Protein AF-A0A7S2TQK6-F1 (afdb_monomer)

pLDDT: mean 71.42, std 17.76, range [37.09, 93.0]

Nearest PDB structures (foldseek):
  3hfk-assembly1_D  TM=3.610E-01  e=1.469E-01  Pseudomonas reinekei
  6ywy-assembly1_FF  TM=4.714E-01  e=5.417E-01  Neurospora crassa
  3hf5-assembly2_C  TM=3.632E-01  e=2.319E-01  Pseudomonas reinekei
  3hfk-assembly1_A  TM=3.165E-01  e=1.060E-01  Pseudomonas reinekei
  4v7e-assembly1_BU  TM=3.272E-01  e=1.907E-01  Triticum aestivum

Sequence (134 aa):
SFLLLSLSRAPPIRASLGLRKTLVMKNLPWTMEIPKLQQVLVEDMKNRGLAPLKPGDVRVVAHRGGPRNLPEGRGVQWHWGDAEMKFASERELERAFESYSSIPLRIEGYENDGREPAVHIVDSTAAPQDPNDN

Secondary structure (DSSP, 8-state):
--------------------EEEEEEEE-TTS-HHHHHHHHHHHHHHTTPPPPPGGGEEEEEES---TTS---TT----EEEEEE--SSHHHHHHHHHHHHHS----TT---SSSPPEEEEEETTSPPPPTT--

Structure (mmCIF, N/CA/C/O backbone):
data_AF-A0A7S2TQK6-F1
#
_entry.id   AF-A0A7S2TQK6-F1
#
loop_
_atom_site.group_PDB
_atom_site.id
_atom_site.type_symbol
_atom_site.label_atom_id
_atom_site.label_alt_id
_atom_site.label_comp_id
_atom_site.label_asym_id
_atom_site.label_entity_id
_atom_site.label_seq_id
_atom_site.pdbx_PDB_ins_code
_atom_site.Cartn_x
_atom_site.Cartn_y
_atom_site.Cartn_z
_atom_site.occupancy
_atom_site.B_iso_or_equiv
_atom_site.auth_seq_id
_atom_site.auth_comp_id
_atom_site.auth_asym_id
_atom_site.auth_atom_id
_atom_site.pdbx_PDB_model_num
ATOM 1 N N . SER A 1 1 ? 4.592 24.126 62.162 1.00 38.22 1 SER A N 1
ATOM 2 C CA . SER A 1 1 ? 3.817 24.427 60.945 1.00 38.22 1 SER A CA 1
ATOM 3 C C . SER A 1 1 ? 4.148 23.404 59.873 1.00 38.22 1 SER A C 1
ATOM 5 O O . SER A 1 1 ? 5.318 23.281 59.543 1.00 38.22 1 SER A O 1
ATOM 7 N N . PHE A 1 2 ? 3.165 22.638 59.390 1.00 47.16 2 PHE A N 1
ATOM 8 C CA . PHE A 1 2 ? 3.325 21.635 58.326 1.00 47.16 2 PHE A CA 1
ATOM 9 C C . PHE A 1 2 ? 2.632 22.143 57.052 1.00 47.16 2 PHE A C 1
ATOM 11 O O . PHE A 1 2 ? 1.462 22.515 57.105 1.00 47.16 2 PHE A O 1
ATOM 18 N N . LEU A 1 3 ? 3.351 22.189 55.927 1.00 58.34 3 LEU A N 1
ATOM 19 C CA . LEU A 1 3 ? 2.818 22.587 54.620 1.00 58.34 3 LEU A CA 1
ATOM 20 C C . LEU A 1 3 ? 2.257 21.338 53.915 1.00 58.34 3 LEU A C 1
ATOM 22 O O . LEU A 1 3 ? 3.018 20.496 53.445 1.00 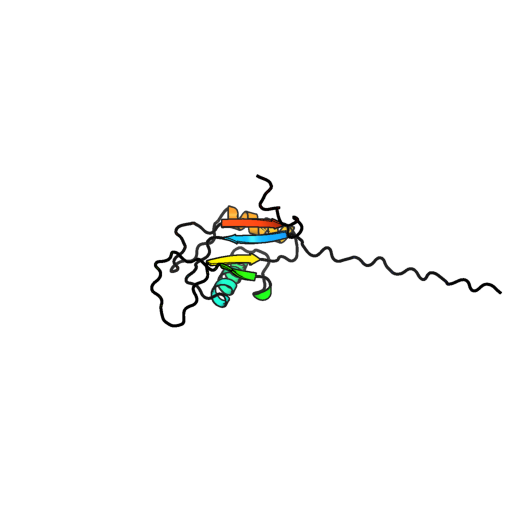58.34 3 LEU A O 1
ATOM 26 N N . LEU A 1 4 ? 0.930 21.193 53.872 1.00 62.16 4 LEU A N 1
ATOM 27 C CA . LEU A 1 4 ? 0.246 20.123 53.137 1.00 62.16 4 LEU A CA 1
ATOM 28 C C . LEU A 1 4 ? 0.100 20.529 51.665 1.00 62.16 4 LEU A C 1
ATOM 30 O O . LEU A 1 4 ? -0.747 21.350 51.311 1.00 62.16 4 LEU A O 1
ATOM 34 N N . LEU A 1 5 ? 0.943 19.958 50.804 1.00 53.94 5 LEU A N 1
ATOM 35 C CA . LEU A 1 5 ? 0.826 20.086 49.353 1.00 53.94 5 LEU A CA 1
ATOM 36 C C . LEU A 1 5 ? -0.461 19.401 48.883 1.00 53.94 5 LEU A C 1
ATOM 38 O O . LEU A 1 5 ? -0.609 18.181 48.940 1.00 53.94 5 LEU A O 1
ATOM 42 N N . SER A 1 6 ? -1.405 20.225 48.437 1.00 38.25 6 SER A N 1
ATOM 43 C CA . SER A 1 6 ? -2.669 19.795 47.852 1.00 38.25 6 SER A CA 1
ATOM 44 C C . SER A 1 6 ? -2.401 19.124 46.504 1.00 38.25 6 SER A C 1
ATOM 46 O O . SER A 1 6 ? -1.988 19.779 45.551 1.00 38.25 6 SER A O 1
ATOM 48 N N . LEU A 1 7 ? -2.636 17.812 46.428 1.00 51.78 7 LEU A N 1
ATOM 49 C CA . LEU A 1 7 ? -2.654 17.040 45.186 1.00 51.78 7 LEU A CA 1
ATOM 50 C C . LEU A 1 7 ? -3.876 17.455 44.355 1.00 51.78 7 LEU A C 1
ATOM 52 O O . LEU A 1 7 ? -4.953 16.864 44.451 1.00 51.78 7 LEU A O 1
ATOM 56 N N . SER A 1 8 ? -3.719 18.491 43.536 1.00 40.19 8 SER A N 1
ATOM 57 C CA . SER A 1 8 ? -4.615 18.734 42.412 1.00 40.19 8 SER A CA 1
ATOM 58 C C . SER A 1 8 ? -4.544 17.519 41.482 1.00 40.19 8 SER A C 1
ATOM 60 O O . SER A 1 8 ? -3.484 17.138 40.988 1.00 40.19 8 SER A O 1
ATOM 62 N N . ARG A 1 9 ? -5.689 16.858 41.290 1.00 46.66 9 ARG A N 1
ATOM 63 C CA . ARG A 1 9 ? -5.861 15.742 40.355 1.00 46.66 9 ARG A CA 1
ATOM 64 C C . ARG A 1 9 ? -5.415 16.191 38.960 1.00 46.66 9 ARG A C 1
ATOM 66 O O . ARG A 1 9 ? -6.142 16.930 38.301 1.00 46.66 9 ARG A O 1
ATOM 73 N N . ALA A 1 10 ? -4.250 15.739 38.503 1.00 56.31 10 ALA A N 1
ATOM 74 C CA . ALA A 1 10 ? -3.931 15.778 37.085 1.00 56.31 10 ALA A CA 1
ATOM 75 C C . ALA A 1 10 ? -4.938 14.858 36.366 1.00 56.31 10 ALA A C 1
ATOM 77 O O . ALA A 1 10 ? -5.121 13.715 36.800 1.00 56.31 10 ALA A O 1
ATOM 78 N N . PRO A 1 11 ? -5.643 15.330 35.323 1.00 55.12 11 PRO A N 1
ATOM 79 C CA . PRO A 1 11 ? -6.496 14.461 34.524 1.00 55.12 11 PRO A CA 1
ATOM 80 C C . PRO A 1 11 ? -5.638 13.311 33.976 1.00 55.12 11 PRO A C 1
ATOM 82 O O . PRO A 1 11 ? -4.494 13.559 33.583 1.00 55.12 11 PRO A O 1
ATOM 85 N N . PRO A 1 12 ? -6.140 12.062 33.959 1.00 55.38 12 PRO A N 1
ATOM 86 C CA . PRO A 1 12 ? -5.399 10.952 33.384 1.00 55.38 12 PRO A CA 1
ATOM 87 C C . PRO A 1 12 ? -5.071 11.321 31.941 1.00 55.38 12 PRO A C 1
ATOM 89 O O . PRO A 1 12 ? -5.972 11.502 31.118 1.00 55.38 12 PRO A O 1
ATOM 92 N N . ILE A 1 13 ? -3.779 11.488 31.658 1.00 54.12 13 ILE A N 1
ATOM 93 C CA . ILE A 1 13 ? -3.265 11.670 30.309 1.00 54.12 13 ILE A CA 1
ATOM 94 C C . ILE A 1 13 ? -3.695 10.409 29.565 1.00 54.12 13 ILE A C 1
ATOM 96 O O . ILE A 1 13 ? -3.112 9.340 29.746 1.00 54.12 13 ILE A O 1
ATOM 100 N N . ARG A 1 14 ? -4.772 10.508 28.779 1.00 41.66 14 ARG A N 1
ATOM 101 C CA . ARG A 1 14 ? -5.100 9.512 27.764 1.00 41.66 14 ARG A CA 1
ATOM 102 C C . ARG A 1 14 ? -3.960 9.598 26.766 1.00 41.66 14 ARG A C 1
ATOM 104 O O . ARG A 1 14 ? -4.017 10.399 25.840 1.00 41.66 14 ARG A O 1
ATOM 111 N N . ALA A 1 15 ? -2.896 8.837 27.011 1.00 42.66 15 ALA A N 1
ATOM 112 C CA . ALA A 1 15 ? -1.927 8.524 25.986 1.00 42.66 15 ALA A CA 1
ATOM 113 C C . ALA A 1 15 ? -2.758 8.044 24.800 1.00 42.66 15 ALA A C 1
ATOM 115 O O . ALA A 1 15 ? -3.470 7.042 24.904 1.00 42.66 15 ALA A O 1
ATOM 116 N N . SER A 1 16 ? -2.773 8.823 23.722 1.00 43.06 16 SER A N 1
ATOM 117 C CA . SER A 1 16 ? -3.286 8.347 22.456 1.00 43.06 16 SER A CA 1
ATOM 118 C C . SER A 1 16 ? -2.467 7.102 22.152 1.00 43.06 16 SER A C 1
ATOM 120 O O . SER A 1 16 ? -1.281 7.187 21.834 1.00 43.06 16 SER A O 1
ATOM 122 N N . LEU A 1 17 ? -3.078 5.928 22.338 1.00 49.56 17 LEU A N 1
ATOM 123 C CA . LEU A 1 17 ? -2.614 4.686 21.743 1.00 49.56 17 LEU A CA 1
ATOM 124 C C . LEU A 1 17 ? -2.703 4.918 20.232 1.00 49.56 17 LEU A C 1
ATOM 126 O O . LEU A 1 17 ? -3.697 4.585 19.594 1.00 49.56 17 LEU A O 1
ATOM 130 N N . GLY A 1 18 ? -1.705 5.609 19.683 1.00 54.38 18 GLY A N 1
ATOM 131 C CA . GLY A 1 18 ? -1.523 5.731 18.252 1.00 54.38 18 GLY A CA 1
ATOM 132 C C . GLY A 1 18 ? -1.496 4.322 17.686 1.00 54.38 18 GLY A C 1
ATOM 133 O O . GLY A 1 18 ? -0.914 3.419 18.297 1.00 54.38 18 GLY A O 1
ATOM 134 N N . LEU A 1 19 ? -2.191 4.130 16.571 1.00 62.69 19 LEU A N 1
ATOM 135 C CA . LEU A 1 19 ? -2.296 2.839 15.917 1.00 62.69 19 LEU A CA 1
ATOM 136 C C . LEU A 1 19 ? -0.899 2.233 15.742 1.00 62.69 19 LEU A C 1
ATOM 138 O O . LEU A 1 19 ? -0.024 2.843 15.133 1.00 62.69 19 LEU A O 1
ATOM 142 N N . ARG A 1 20 ? -0.679 1.052 16.322 1.00 70.62 20 ARG A N 1
ATOM 143 C CA . ARG A 1 20 ? 0.619 0.358 16.271 1.00 70.62 20 ARG A CA 1
ATOM 144 C C . ARG A 1 20 ? 0.790 -0.448 14.985 1.00 70.62 20 ARG A C 1
ATOM 146 O O . ARG A 1 20 ? 1.908 -0.792 14.613 1.00 70.62 20 ARG A O 1
ATOM 153 N N . LYS A 1 21 ? -0.316 -0.733 14.303 1.00 79.00 21 LYS A N 1
ATOM 154 C CA . LYS A 1 21 ? -0.374 -1.557 13.099 1.00 79.00 21 LYS A CA 1
ATOM 155 C C . LYS A 1 21 ? -0.301 -0.686 11.848 1.00 79.00 21 LYS A C 1
ATOM 157 O O . LYS A 1 21 ? -0.932 0.367 11.785 1.00 79.00 21 LYS A O 1
ATOM 162 N N . THR A 1 22 ? 0.443 -1.159 10.858 1.00 85.38 22 THR A N 1
ATOM 163 C CA . THR A 1 22 ? 0.620 -0.509 9.555 1.00 85.38 22 THR A CA 1
ATOM 164 C C . THR A 1 22 ? 0.320 -1.528 8.466 1.00 85.38 22 THR A C 1
ATOM 166 O O . THR A 1 22 ? 0.706 -2.693 8.588 1.00 85.38 22 THR A O 1
ATOM 169 N N . LEU A 1 23 ? -0.371 -1.115 7.405 1.00 89.00 23 LEU A N 1
ATOM 170 C CA . LEU A 1 23 ? -0.563 -1.967 6.235 1.00 89.00 23 LEU A CA 1
ATOM 171 C C . LEU A 1 23 ? 0.657 -1.811 5.332 1.00 89.00 23 LEU A C 1
ATOM 173 O O . LEU A 1 23 ? 0.979 -0.700 4.923 1.00 89.00 23 LEU A O 1
ATOM 177 N N . VAL A 1 24 ? 1.327 -2.908 5.020 1.00 88.69 24 VAL A N 1
ATOM 178 C CA . VAL A 1 24 ? 2.454 -2.935 4.092 1.00 88.69 24 VAL A CA 1
ATOM 179 C C . VAL A 1 24 ? 1.997 -3.600 2.808 1.00 88.69 24 VAL A C 1
ATOM 181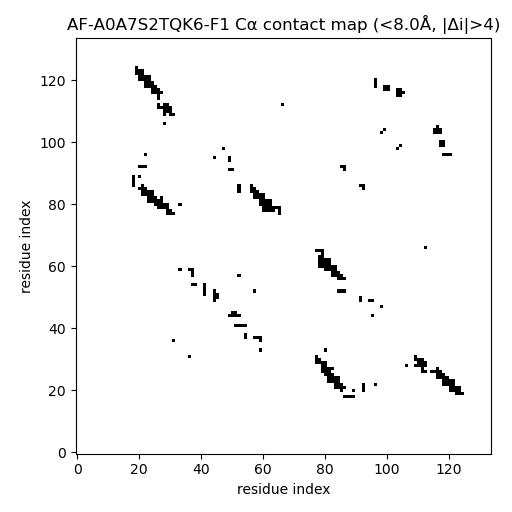 O O . VAL A 1 24 ? 1.570 -4.754 2.819 1.00 88.69 24 VAL A O 1
ATOM 184 N N . MET A 1 25 ? 2.096 -2.872 1.705 1.00 89.44 25 MET A N 1
ATOM 185 C CA . MET A 1 25 ? 1.872 -3.389 0.365 1.00 89.44 25 MET A CA 1
ATOM 186 C C . MET A 1 25 ? 3.214 -3.660 -0.301 1.00 89.44 25 MET A C 1
ATOM 188 O O . MET A 1 25 ? 4.064 -2.778 -0.343 1.00 89.44 25 MET A O 1
ATOM 192 N N . LYS A 1 26 ? 3.396 -4.879 -0.795 1.00 85.44 26 LYS A N 1
ATOM 193 C CA . LYS A 1 26 ? 4.612 -5.367 -1.442 1.00 85.44 26 LYS A CA 1
ATOM 194 C C . LYS A 1 26 ? 4.409 -5.547 -2.937 1.00 85.44 26 LYS A C 1
ATOM 196 O O . LYS A 1 26 ? 3.275 -5.617 -3.410 1.00 85.44 26 LYS A O 1
ATOM 201 N N . ASN A 1 27 ? 5.525 -5.702 -3.647 1.00 81.50 27 ASN A N 1
ATOM 202 C CA . ASN A 1 27 ? 5.585 -5.949 -5.091 1.00 81.50 27 ASN A CA 1
ATOM 203 C C . ASN A 1 27 ? 4.932 -4.819 -5.913 1.00 81.50 27 ASN A C 1
ATOM 205 O O . ASN A 1 27 ? 4.296 -5.071 -6.939 1.00 81.50 27 ASN A O 1
ATOM 209 N N . LEU A 1 28 ? 5.051 -3.565 -5.458 1.00 84.44 28 LEU A N 1
ATOM 210 C CA . LEU A 1 28 ? 4.589 -2.427 -6.251 1.00 84.44 28 LEU A CA 1
ATOM 211 C C . LEU A 1 28 ? 5.532 -2.162 -7.428 1.00 84.44 28 LEU A C 1
ATOM 213 O O . LEU A 1 28 ? 6.699 -2.571 -7.403 1.00 84.44 28 LEU A O 1
ATOM 217 N N . PRO A 1 29 ? 5.055 -1.441 -8.457 1.00 78.56 29 PRO A N 1
ATOM 218 C CA . PRO A 1 29 ? 5.863 -1.147 -9.620 1.00 78.56 29 PRO A CA 1
ATOM 219 C C . PRO A 1 29 ? 7.099 -0.325 -9.259 1.00 78.56 29 PRO A C 1
ATOM 221 O O . PRO A 1 29 ? 7.022 0.821 -8.822 1.00 78.56 29 PRO A O 1
ATOM 224 N N . TRP A 1 30 ? 8.252 -0.925 -9.505 1.00 73.94 30 TRP A N 1
ATOM 225 C CA . TRP A 1 30 ? 9.580 -0.345 -9.349 1.00 73.94 30 TRP A CA 1
ATOM 226 C C . TRP A 1 30 ? 9.952 0.708 -10.396 1.00 73.94 30 TRP A C 1
ATOM 228 O O . TRP A 1 30 ? 10.927 1.442 -10.225 1.00 73.94 30 TRP A O 1
ATOM 238 N N . THR A 1 31 ? 9.161 0.791 -11.468 1.00 73.12 31 THR A N 1
ATOM 239 C CA . THR A 1 31 ? 9.326 1.754 -12.561 1.00 73.12 31 THR A CA 1
ATOM 240 C C . THR A 1 31 ? 8.581 3.075 -12.345 1.00 73.12 31 THR A C 1
ATOM 242 O O . THR A 1 31 ? 8.698 3.989 -13.159 1.00 73.12 31 THR A O 1
ATOM 245 N N . MET A 1 32 ? 7.819 3.197 -11.253 1.00 78.00 32 MET A N 1
ATOM 246 C CA . MET A 1 32 ? 6.994 4.366 -10.954 1.00 78.00 32 MET A CA 1
ATOM 247 C C . MET A 1 32 ? 7.674 5.307 -9.951 1.00 78.00 32 MET A C 1
ATOM 249 O O . MET A 1 32 ? 8.221 4.874 -8.938 1.00 78.00 32 MET A O 1
ATOM 253 N N . GLU A 1 33 ? 7.589 6.617 -10.195 1.00 78.12 33 GLU A N 1
ATOM 254 C CA . GLU A 1 33 ? 8.063 7.624 -9.242 1.00 78.12 33 GLU A CA 1
ATOM 255 C C . GLU A 1 33 ? 7.270 7.578 -7.927 1.00 78.12 33 GLU A C 1
ATOM 257 O O . GLU A 1 33 ? 6.044 7.449 -7.932 1.00 78.12 33 GLU A O 1
ATOM 262 N N . ILE A 1 34 ? 7.952 7.775 -6.794 1.00 82.00 34 ILE A N 1
ATOM 263 C CA . ILE A 1 34 ? 7.341 7.723 -5.454 1.00 82.00 34 ILE A CA 1
ATOM 264 C C . ILE A 1 34 ? 6.093 8.619 -5.328 1.00 82.00 34 ILE A C 1
ATOM 266 O O . ILE A 1 34 ? 5.057 8.105 -4.900 1.00 82.00 34 ILE A O 1
ATOM 270 N N . PRO A 1 35 ? 6.117 9.913 -5.719 1.00 84.06 35 PRO A N 1
ATOM 271 C CA . PRO A 1 35 ? 4.934 10.766 -5.600 1.00 84.06 35 PRO A CA 1
ATOM 272 C C . PRO A 1 35 ? 3.765 10.264 -6.447 1.00 84.06 35 PRO A C 1
ATOM 274 O O . PRO A 1 35 ? 2.608 10.365 -6.038 1.00 84.06 35 PRO A O 1
ATOM 277 N N . LYS A 1 36 ? 4.058 9.692 -7.622 1.00 84.88 36 LYS A N 1
ATOM 278 C CA . LYS A 1 36 ? 3.034 9.137 -8.503 1.00 84.88 36 LYS A CA 1
ATOM 279 C C . LYS A 1 36 ? 2.429 7.866 -7.911 1.00 84.88 36 LYS A C 1
ATOM 281 O O . LYS A 1 36 ? 1.211 7.722 -7.929 1.00 84.88 36 LYS A O 1
ATOM 286 N N . LEU A 1 37 ? 3.251 7.000 -7.321 1.00 85.00 37 LEU A N 1
ATOM 287 C CA . LEU A 1 37 ? 2.795 5.787 -6.643 1.00 85.00 37 LEU A CA 1
ATOM 288 C C . LEU A 1 37 ? 1.914 6.108 -5.433 1.00 85.00 37 LEU A C 1
ATOM 290 O O . LEU A 1 37 ? 0.855 5.510 -5.270 1.00 85.00 37 LEU A O 1
ATOM 294 N N . GLN A 1 38 ? 2.293 7.106 -4.630 1.00 87.88 38 GLN A N 1
ATOM 295 C CA . GLN A 1 38 ? 1.459 7.594 -3.528 1.00 87.88 38 GLN A CA 1
ATOM 296 C C . GLN A 1 38 ? 0.090 8.079 -4.020 1.00 87.88 38 GLN A C 1
ATOM 298 O O . GLN A 1 38 ? -0.926 7.741 -3.418 1.00 87.88 38 GLN A O 1
ATOM 303 N N . GLN A 1 39 ? 0.047 8.842 -5.118 1.00 88.81 39 GLN A N 1
ATOM 304 C CA . GLN A 1 39 ? -1.215 9.298 -5.710 1.00 88.81 39 GLN A CA 1
ATOM 305 C C . GLN A 1 39 ? -2.085 8.129 -6.174 1.00 88.81 39 GLN A C 1
ATOM 307 O O . GLN A 1 39 ? -3.263 8.096 -5.833 1.00 88.81 39 GLN A O 1
ATOM 312 N N . VAL A 1 40 ? -1.506 7.157 -6.888 1.00 89.31 40 VAL A N 1
ATOM 313 C CA . VAL A 1 40 ? -2.233 5.970 -7.369 1.00 89.31 40 VAL A CA 1
ATOM 314 C C . VAL A 1 40 ? -2.842 5.189 -6.204 1.00 89.31 40 VAL A C 1
ATOM 316 O O . VAL A 1 40 ? -4.011 4.824 -6.269 1.00 89.31 40 VAL A O 1
ATOM 319 N N . LEU A 1 41 ? -2.092 4.982 -5.117 1.00 89.44 41 LEU A N 1
ATOM 320 C CA . LEU A 1 41 ? -2.594 4.283 -3.929 1.00 89.44 41 LEU A CA 1
ATOM 321 C C . LEU A 1 41 ? -3.736 5.052 -3.248 1.00 89.44 41 LEU A C 1
ATOM 323 O O . LEU A 1 41 ? -4.758 4.464 -2.899 1.00 89.44 41 LEU A O 1
ATOM 327 N N . VAL A 1 42 ? -3.599 6.372 -3.100 1.00 91.56 42 VAL A N 1
ATOM 328 C CA . VAL A 1 42 ? -4.647 7.227 -2.516 1.00 91.56 42 VAL A CA 1
ATOM 329 C C . VAL A 1 42 ? -5.919 7.222 -3.375 1.00 91.56 42 VAL A C 1
ATOM 331 O O . VAL A 1 42 ? -7.028 7.129 -2.841 1.00 91.56 42 VAL A O 1
ATOM 334 N N . GLU A 1 43 ? -5.779 7.307 -4.698 1.00 91.44 43 GLU A N 1
ATOM 335 C CA . GLU A 1 43 ? -6.902 7.263 -5.639 1.00 91.44 43 GLU A CA 1
ATOM 336 C C . GLU A 1 43 ? -7.586 5.893 -5.650 1.00 91.44 43 GLU A C 1
ATOM 338 O O . GLU A 1 43 ? -8.813 5.826 -5.573 1.00 91.44 43 GLU A O 1
ATOM 343 N N . ASP A 1 44 ? -6.818 4.802 -5.678 1.00 91.31 44 ASP A N 1
ATOM 344 C CA . ASP A 1 44 ? -7.356 3.441 -5.661 1.00 91.31 44 ASP A CA 1
ATOM 345 C C . ASP A 1 44 ? -8.140 3.156 -4.370 1.00 91.31 44 ASP A C 1
ATOM 347 O O . ASP A 1 44 ? -9.263 2.650 -4.421 1.00 91.31 44 ASP A O 1
ATOM 351 N N . MET A 1 45 ? -7.634 3.584 -3.211 1.00 90.62 45 MET A N 1
ATOM 352 C CA . MET A 1 45 ? -8.366 3.463 -1.948 1.00 90.62 45 MET A CA 1
ATOM 353 C C . MET A 1 45 ? -9.686 4.230 -1.953 1.00 90.62 45 MET A C 1
ATOM 355 O O . MET A 1 45 ? -10.713 3.711 -1.504 1.00 90.62 45 MET A O 1
ATOM 359 N N . LYS A 1 46 ? -9.681 5.450 -2.498 1.00 90.44 46 LYS A N 1
ATOM 360 C CA . LYS A 1 46 ? -10.899 6.245 -2.659 1.00 90.44 46 LYS A CA 1
ATOM 361 C C . LYS A 1 46 ? -11.897 5.546 -3.587 1.00 90.44 46 LYS A C 1
ATOM 363 O O . LYS A 1 46 ? -13.080 5.487 -3.259 1.00 90.44 46 LYS A O 1
ATOM 368 N N . ASN A 1 47 ? -11.430 4.984 -4.702 1.00 91.44 47 ASN A N 1
ATOM 369 C CA . ASN A 1 47 ? -12.266 4.258 -5.664 1.00 91.44 47 ASN A CA 1
ATOM 370 C C . ASN A 1 47 ? -12.888 2.990 -5.059 1.00 91.44 47 ASN A C 1
ATOM 372 O O . ASN A 1 47 ? -14.016 2.637 -5.391 1.00 91.44 47 ASN A O 1
ATOM 376 N N . ARG A 1 48 ? -12.191 2.345 -4.118 1.00 89.31 48 ARG A N 1
ATOM 377 C CA . ARG A 1 48 ? -12.687 1.190 -3.350 1.00 89.31 48 ARG A CA 1
ATOM 378 C C . ARG A 1 48 ? -13.652 1.562 -2.219 1.00 89.31 48 ARG A C 1
ATOM 380 O O . ARG A 1 48 ? -14.164 0.673 -1.543 1.00 89.31 48 ARG A O 1
ATOM 387 N N . GLY A 1 49 ? -13.896 2.853 -1.980 1.00 90.25 49 GLY A N 1
ATOM 388 C CA . GLY A 1 49 ? -14.704 3.323 -0.852 1.00 90.25 49 GLY A CA 1
ATOM 389 C C . GLY A 1 49 ? -14.052 3.064 0.511 1.00 90.25 49 GLY A C 1
ATOM 390 O O . GLY A 1 49 ? -14.750 2.978 1.525 1.00 90.25 49 GLY A O 1
ATOM 391 N N . LEU A 1 50 ? -12.725 2.905 0.540 1.00 89.44 50 LEU A N 1
ATOM 392 C CA . LEU A 1 50 ? -11.947 2.803 1.771 1.00 89.44 50 LEU A CA 1
ATOM 393 C C . LEU A 1 50 ? -11.721 4.196 2.369 1.00 89.44 50 LEU A C 1
ATOM 395 O O . LEU A 1 50 ? -11.944 5.222 1.720 1.0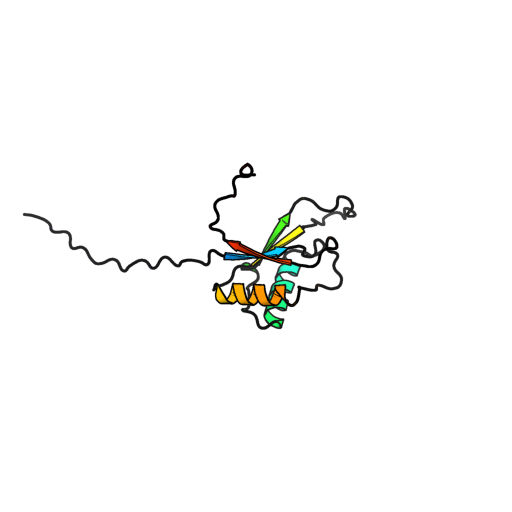0 89.44 50 LEU A O 1
ATOM 399 N N . ALA A 1 51 ? -11.285 4.233 3.629 1.00 81.69 51 ALA A N 1
ATOM 400 C CA . ALA A 1 51 ? -10.952 5.490 4.285 1.00 81.69 51 ALA A CA 1
ATOM 401 C C . ALA A 1 51 ? -9.875 6.234 3.473 1.00 81.69 51 ALA A C 1
ATOM 403 O O . ALA A 1 51 ? -8.853 5.633 3.132 1.00 81.69 51 ALA A O 1
ATOM 404 N N . PRO A 1 52 ? -10.093 7.516 3.134 1.00 79.62 52 PRO A N 1
ATOM 405 C CA . PRO A 1 52 ? -9.159 8.256 2.303 1.00 79.62 52 PRO A CA 1
ATOM 406 C C . PRO A 1 52 ? -7.849 8.472 3.063 1.00 79.62 52 PRO A C 1
ATOM 408 O O . PRO A 1 52 ? -7.828 9.151 4.091 1.00 79.62 52 PRO A O 1
ATOM 411 N N . LEU A 1 53 ? -6.755 7.923 2.537 1.00 84.12 53 LEU A N 1
ATOM 412 C CA . LEU A 1 53 ? -5.411 8.243 3.010 1.00 84.12 53 LEU A CA 1
ATOM 413 C C . LEU A 1 53 ? -4.953 9.578 2.434 1.00 84.12 53 LEU A C 1
ATOM 415 O O . LEU A 1 53 ? -5.290 9.938 1.304 1.00 84.12 53 LEU A O 1
ATOM 419 N N . LYS A 1 54 ? -4.144 10.316 3.192 1.00 83.62 54 LYS A N 1
ATOM 420 C CA . LYS A 1 54 ? -3.394 11.446 2.640 1.00 83.62 54 LYS A CA 1
ATOM 421 C C . LYS A 1 54 ? -2.076 10.925 2.064 1.00 83.62 54 LYS A C 1
ATOM 423 O O . LYS A 1 54 ? -1.539 9.948 2.580 1.00 83.62 54 LYS A O 1
ATOM 428 N N . PRO A 1 55 ? -1.468 11.607 1.077 1.00 79.25 55 PRO A N 1
ATOM 429 C CA . PRO A 1 55 ? -0.146 11.222 0.575 1.00 79.25 55 PRO A CA 1
ATOM 430 C C . PRO A 1 55 ? 0.923 11.094 1.675 1.00 79.25 55 PRO A C 1
ATOM 432 O O . PRO A 1 55 ? 1.801 10.248 1.577 1.00 79.25 55 PRO A O 1
ATOM 435 N N . GLY A 1 56 ? 0.827 11.887 2.752 1.00 81.94 56 GLY A N 1
ATOM 436 C CA . GLY A 1 56 ? 1.727 11.797 3.910 1.00 81.94 56 GLY A CA 1
ATOM 437 C C . GLY A 1 56 ? 1.519 10.569 4.808 1.00 81.94 56 GLY A C 1
ATOM 438 O O . GLY A 1 56 ? 2.408 10.242 5.591 1.00 81.94 56 GLY A O 1
ATOM 439 N N . ASP A 1 57 ? 0.382 9.880 4.682 1.00 85.38 57 ASP A N 1
ATOM 440 C CA . ASP A 1 57 ? 0.088 8.630 5.394 1.00 85.38 57 ASP A CA 1
ATOM 441 C C . ASP A 1 57 ? 0.644 7.403 4.650 1.00 85.38 57 ASP A C 1
ATOM 443 O O . ASP A 1 57 ? 0.688 6.307 5.210 1.00 85.38 57 ASP A O 1
ATOM 447 N N . VAL A 1 58 ? 1.094 7.594 3.402 1.00 87.56 58 VAL A N 1
ATOM 448 C CA . VAL A 1 58 ? 1.684 6.567 2.541 1.00 87.56 58 VAL A CA 1
ATOM 449 C C . VAL A 1 58 ? 3.187 6.795 2.454 1.00 87.56 58 VAL A C 1
ATOM 451 O O . VAL A 1 58 ? 3.662 7.724 1.802 1.00 87.56 58 VAL A O 1
ATOM 454 N N . ARG A 1 59 ? 3.973 5.929 3.081 1.00 85.25 59 ARG A N 1
ATOM 455 C CA . ARG A 1 59 ? 5.428 5.943 2.978 1.00 85.25 59 ARG A CA 1
ATOM 456 C C . ARG A 1 59 ? 5.870 4.853 2.015 1.00 85.25 59 ARG A C 1
ATOM 458 O O . ARG A 1 59 ? 5.792 3.673 2.331 1.00 85.25 59 ARG A O 1
ATOM 465 N N . VAL A 1 60 ? 6.379 5.258 0.858 1.00 82.31 60 VAL A N 1
ATOM 466 C CA . VAL A 1 60 ? 7.012 4.325 -0.077 1.00 82.31 60 VAL A CA 1
ATOM 467 C C . VAL A 1 60 ? 8.443 4.085 0.387 1.00 82.31 60 VAL A C 1
ATOM 469 O O . VAL A 1 60 ? 9.244 5.017 0.488 1.00 82.31 60 VAL A O 1
ATOM 472 N N . VAL A 1 61 ? 8.747 2.838 0.714 1.00 72.88 61 VAL A N 1
ATOM 473 C CA . VAL A 1 61 ? 10.088 2.379 1.050 1.00 72.88 61 VAL A CA 1
ATOM 474 C C . VAL A 1 61 ? 10.718 1.863 -0.226 1.00 72.88 61 VAL A C 1
ATOM 476 O O . VAL A 1 61 ? 10.185 0.962 -0.857 1.00 72.88 61 VAL A O 1
ATOM 479 N N . ALA A 1 62 ? 11.852 2.451 -0.589 1.00 66.81 62 ALA A N 1
ATOM 480 C CA . ALA A 1 62 ? 12.659 2.023 -1.712 1.00 66.81 62 ALA A CA 1
ATOM 481 C C . ALA A 1 62 ? 13.761 1.072 -1.237 1.00 66.81 62 ALA A C 1
ATOM 483 O O . ALA A 1 62 ? 14.710 1.513 -0.582 1.00 66.81 62 ALA A O 1
ATOM 484 N N . HIS A 1 63 ? 13.696 -0.209 -1.598 1.00 60.66 63 HIS A N 1
ATOM 485 C CA . HIS A 1 63 ? 14.830 -1.102 -1.339 1.00 60.66 63 HIS A CA 1
ATOM 486 C C . HIS A 1 63 ? 15.926 -0.910 -2.394 1.00 60.66 63 HIS A C 1
ATOM 48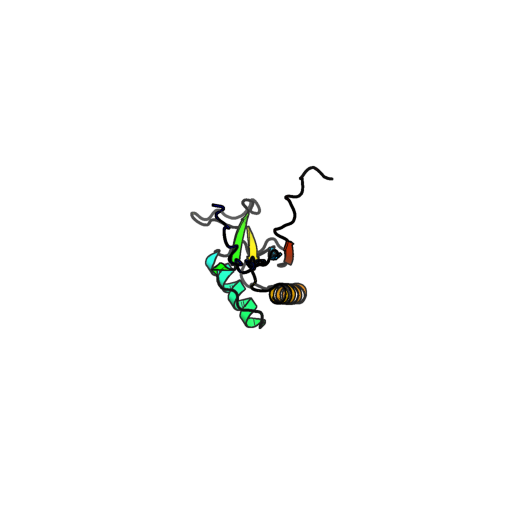8 O O . HIS A 1 63 ? 15.657 -0.851 -3.597 1.00 60.66 63 HIS A O 1
ATOM 494 N N . ARG A 1 64 ? 17.188 -0.827 -1.950 1.00 47.41 64 ARG A N 1
ATOM 495 C CA . ARG A 1 64 ? 18.352 -0.938 -2.843 1.00 47.41 64 ARG A CA 1
ATOM 496 C C . ARG A 1 64 ? 18.499 -2.403 -3.244 1.00 47.41 64 ARG A C 1
ATOM 498 O O . ARG A 1 64 ? 18.943 -3.199 -2.423 1.00 47.41 64 ARG A O 1
ATOM 505 N N . GLY A 1 65 ? 18.172 -2.758 -4.488 1.00 48.09 65 GLY A N 1
ATOM 506 C CA . GLY A 1 65 ? 18.433 -4.131 -4.930 1.00 48.09 65 GLY A CA 1
ATOM 507 C C . GLY A 1 65 ? 17.816 -4.636 -6.227 1.00 48.09 65 GLY A C 1
ATOM 508 O O . GLY A 1 65 ? 17.674 -5.846 -6.295 1.00 48.09 65 GLY A O 1
ATOM 509 N N . GLY A 1 66 ? 17.484 -3.773 -7.213 1.00 47.66 66 GLY A N 1
ATOM 510 C CA . GLY A 1 66 ? 16.869 -4.102 -8.538 1.00 47.66 66 GLY A CA 1
ATOM 511 C C . GLY A 1 66 ? 17.290 -5.440 -9.113 1.00 47.66 66 GLY A C 1
ATOM 512 O O . GLY A 1 66 ? 18.477 -5.737 -8.963 1.00 47.66 66 GLY A O 1
ATOM 513 N N . PRO A 1 67 ? 16.429 -6.215 -9.827 1.00 47.28 67 PRO A N 1
ATOM 514 C CA . PRO A 1 67 ? 16.941 -7.100 -10.863 1.00 47.28 67 PRO A CA 1
ATOM 515 C C . PRO A 1 67 ? 18.121 -6.401 -11.529 1.00 47.28 67 PRO A C 1
ATOM 517 O O . PRO A 1 67 ? 17.979 -5.278 -12.016 1.00 47.28 67 PRO A O 1
ATOM 520 N N . ARG A 1 68 ? 19.306 -7.015 -11.454 1.00 50.81 68 ARG A N 1
ATOM 521 C CA . ARG A 1 68 ? 20.598 -6.391 -11.798 1.00 50.81 68 ARG A CA 1
ATOM 522 C C . ARG A 1 68 ? 20.702 -5.944 -13.271 1.00 50.81 68 ARG A C 1
ATOM 524 O O . ARG A 1 68 ? 21.754 -5.476 -13.682 1.00 50.81 68 ARG A O 1
ATOM 531 N N . ASN A 1 69 ? 19.622 -6.084 -14.042 1.00 49.81 69 ASN A N 1
ATOM 532 C CA . ASN A 1 69 ? 19.542 -5.956 -15.490 1.00 49.81 69 ASN A CA 1
ATOM 533 C C . ASN A 1 69 ? 18.536 -4.883 -15.947 1.00 49.81 69 ASN A C 1
ATOM 535 O O . ASN A 1 69 ? 17.955 -5.026 -17.021 1.00 49.81 69 ASN A O 1
ATOM 539 N N . LEU A 1 70 ? 18.294 -3.823 -15.168 1.00 53.00 70 LEU A N 1
ATOM 540 C CA . LEU A 1 70 ? 17.620 -2.656 -15.742 1.00 53.00 70 LEU A CA 1
ATOM 541 C C . LEU A 1 70 ? 18.598 -1.828 -16.574 1.00 53.00 70 LEU A C 1
ATOM 543 O O . LEU A 1 70 ? 19.725 -1.607 -16.127 1.00 53.00 70 LEU A O 1
ATOM 547 N N . PRO A 1 71 ? 18.182 -1.316 -17.745 1.00 50.62 71 PRO A N 1
ATOM 548 C CA . PRO A 1 71 ? 18.964 -0.322 -18.456 1.00 50.62 71 PRO A CA 1
ATOM 549 C C . PRO A 1 71 ? 19.112 0.918 -17.565 1.00 50.62 71 PRO A C 1
ATOM 551 O O . PRO A 1 71 ? 18.137 1.600 -17.240 1.00 50.62 71 PRO A O 1
ATOM 554 N N . GLU A 1 72 ? 20.342 1.201 -17.141 1.00 47.44 72 GLU A N 1
ATOM 555 C CA . GLU A 1 72 ? 20.690 2.412 -16.401 1.00 47.44 72 GLU A CA 1
ATOM 556 C C . GLU A 1 72 ? 20.489 3.640 -17.306 1.00 47.44 72 GLU A C 1
ATOM 558 O O . GLU A 1 72 ? 21.382 4.085 -18.027 1.00 47.44 72 GLU A O 1
ATOM 563 N N . GLY A 1 73 ? 19.279 4.198 -17.294 1.00 49.47 73 GLY A N 1
ATOM 564 C CA . GLY A 1 73 ? 19.013 5.531 -17.819 1.00 49.47 73 GLY A CA 1
ATOM 565 C C . GLY A 1 73 ? 19.623 6.577 -16.886 1.00 49.47 73 GLY A C 1
ATOM 566 O O . GLY A 1 73 ? 19.386 6.551 -15.677 1.00 49.47 73 GLY A O 1
ATOM 567 N N . ARG A 1 74 ? 20.416 7.511 -17.429 1.00 40.38 74 ARG A N 1
ATOM 568 C CA . ARG A 1 74 ? 21.013 8.609 -16.648 1.00 40.38 74 ARG A CA 1
ATOM 569 C C . ARG A 1 74 ? 19.925 9.347 -15.858 1.00 40.38 74 ARG A C 1
ATOM 571 O O . ARG A 1 74 ? 19.074 9.998 -16.454 1.00 40.38 74 ARG A O 1
ATOM 578 N N . GLY A 1 75 ? 20.001 9.287 -14.529 1.00 49.81 75 GLY A N 1
ATOM 579 C CA . GLY A 1 75 ? 19.163 10.082 -13.626 1.00 49.81 75 GLY A CA 1
ATOM 580 C C . GLY A 1 75 ? 17.909 9.394 -13.082 1.00 49.81 75 GLY A C 1
ATOM 581 O O . GLY A 1 75 ? 17.194 10.029 -12.313 1.00 49.81 75 GLY A O 1
ATOM 582 N N . VAL A 1 76 ? 17.650 8.123 -13.408 1.00 47.97 76 VAL A N 1
ATOM 583 C CA . VAL A 1 76 ? 16.485 7.397 -12.871 1.00 47.97 76 VAL A CA 1
ATOM 584 C C . VAL A 1 76 ? 16.911 6.523 -11.689 1.00 47.97 76 VAL A C 1
ATOM 586 O O . VAL A 1 76 ? 17.631 5.540 -11.857 1.00 47.97 76 VAL A O 1
ATOM 589 N N . GLN A 1 77 ? 16.494 6.891 -10.473 1.00 49.66 77 GLN A N 1
ATOM 590 C CA . GLN A 1 77 ? 16.629 6.024 -9.299 1.00 49.66 77 GLN A CA 1
ATOM 591 C C . GLN A 1 77 ? 15.436 5.065 -9.260 1.00 49.66 77 GLN A C 1
ATOM 593 O O . GLN A 1 77 ? 14.330 5.452 -8.895 1.00 49.66 77 GLN A O 1
ATOM 598 N N . TRP A 1 78 ? 15.658 3.817 -9.664 1.00 50.50 78 TRP A N 1
ATOM 599 C CA . TRP A 1 78 ? 14.650 2.763 -9.581 1.00 50.50 78 TRP A CA 1
ATOM 600 C C . TRP A 1 78 ? 14.515 2.279 -8.132 1.00 50.50 78 TRP A C 1
ATOM 602 O O . TRP A 1 78 ? 15.513 2.029 -7.447 1.00 50.50 78 TRP A O 1
ATOM 612 N N . HIS A 1 79 ? 13.283 2.147 -7.651 1.00 52.06 79 HIS A N 1
ATOM 613 C CA . HIS A 1 79 ? 12.980 1.875 -6.248 1.00 52.06 79 HIS A CA 1
ATOM 614 C C . HIS A 1 79 ? 12.035 0.683 -6.148 1.00 52.06 79 HIS A C 1
ATOM 616 O O . HIS A 1 79 ? 10.982 0.695 -6.762 1.00 52.06 79 HIS A O 1
ATOM 622 N N . TRP A 1 80 ? 12.368 -0.338 -5.361 1.00 58.12 80 TRP A N 1
ATOM 623 C CA . TRP A 1 80 ? 11.433 -1.435 -5.081 1.00 58.12 80 TRP A CA 1
ATOM 624 C C . TRP A 1 80 ? 10.406 -0.883 -4.124 1.00 58.12 80 TRP A C 1
ATOM 626 O O . TRP A 1 80 ? 10.769 -0.630 -2.980 1.00 58.12 80 TRP A O 1
ATOM 636 N N . GLY A 1 81 ? 9.194 -0.615 -4.591 1.00 64.88 81 GLY A N 1
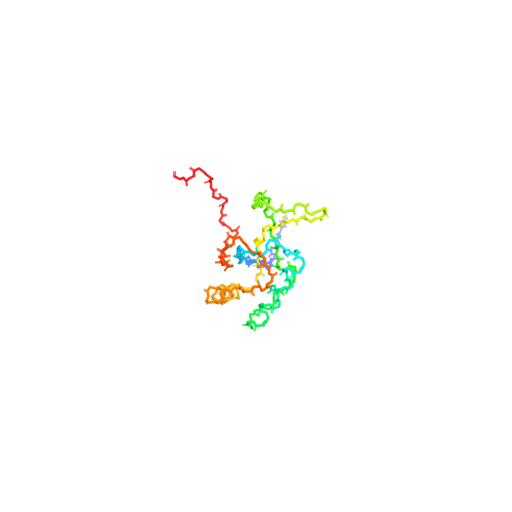ATOM 637 C CA . GLY A 1 81 ? 8.192 0.019 -3.753 1.00 64.88 81 GLY A CA 1
ATOM 638 C C . GLY A 1 81 ? 7.528 -1.012 -2.857 1.00 64.88 81 GLY A C 1
ATOM 639 O O . GLY A 1 81 ? 6.581 -1.665 -3.276 1.00 64.88 81 GLY A O 1
ATOM 640 N N . ASP A 1 82 ? 7.971 -1.138 -1.614 1.00 81.44 82 ASP A N 1
ATOM 641 C CA . ASP A 1 82 ? 6.996 -1.468 -0.579 1.00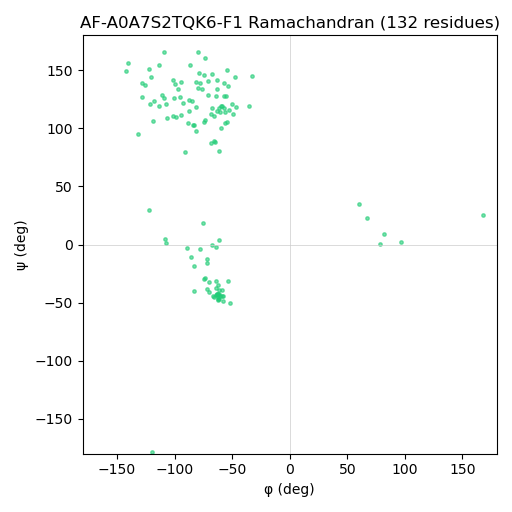 81.44 82 ASP A CA 1
ATOM 642 C C . ASP A 1 82 ? 6.303 -0.151 -0.199 1.00 81.44 82 ASP A C 1
ATOM 644 O O . ASP A 1 82 ? 6.949 0.895 -0.126 1.00 81.44 82 ASP A O 1
ATOM 648 N N . ALA A 1 83 ? 4.994 -0.157 0.030 1.00 86.94 83 ALA A N 1
ATOM 649 C CA . ALA A 1 83 ? 4.288 0.996 0.577 1.00 86.94 83 ALA A CA 1
ATOM 650 C C . ALA A 1 83 ? 3.753 0.670 1.963 1.00 86.94 83 ALA A C 1
ATOM 652 O O . ALA A 1 83 ? 2.924 -0.219 2.138 1.00 86.94 83 ALA A O 1
ATOM 653 N N . GLU A 1 84 ? 4.211 1.428 2.948 1.00 88.38 84 GLU A N 1
ATOM 654 C CA . GLU A 1 84 ? 3.660 1.447 4.292 1.00 88.38 84 GLU A CA 1
ATOM 655 C C . GLU A 1 84 ? 2.525 2.473 4.339 1.00 88.38 84 GLU A C 1
ATOM 657 O O . GLU A 1 84 ? 2.722 3.648 4.032 1.00 88.38 84 GLU A O 1
ATOM 662 N N . MET A 1 85 ? 1.336 2.048 4.745 1.00 89.19 85 MET A N 1
ATOM 663 C CA . MET A 1 85 ? 0.148 2.887 4.846 1.00 89.19 85 MET A CA 1
ATOM 664 C C . MET A 1 85 ? -0.336 2.943 6.290 1.00 89.19 85 MET A C 1
ATOM 666 O O . MET A 1 85 ? -0.625 1.914 6.913 1.00 89.19 85 MET A O 1
ATOM 670 N N . LYS A 1 86 ? -0.429 4.163 6.819 1.00 88.38 86 LYS A N 1
ATOM 671 C CA . LYS A 1 86 ? -0.906 4.439 8.175 1.00 88.38 86 LYS A CA 1
ATOM 672 C C . LYS A 1 86 ? -2.378 4.814 8.151 1.00 88.38 86 LYS A C 1
ATOM 674 O O . LYS A 1 86 ? -2.800 5.651 7.366 1.00 88.38 86 LYS A O 1
ATOM 679 N N . PHE A 1 87 ? -3.142 4.219 9.056 1.00 86.25 87 PHE A N 1
ATOM 680 C CA . PHE A 1 87 ? -4.582 4.429 9.162 1.00 86.25 87 PHE A CA 1
ATOM 681 C C . PHE A 1 87 ? -4.929 5.133 10.470 1.00 86.25 87 PHE A C 1
ATOM 683 O O . PHE A 1 87 ? -4.197 5.026 11.457 1.00 86.25 87 PHE A O 1
ATOM 690 N N . ALA A 1 88 ? -6.060 5.839 10.488 1.00 84.56 88 ALA A N 1
ATOM 691 C CA . ALA A 1 88 ? -6.540 6.502 11.696 1.00 84.56 88 ALA A CA 1
ATOM 692 C C . ALA A 1 88 ? -7.102 5.494 12.715 1.00 84.56 88 ALA A C 1
ATOM 694 O O . ALA A 1 88 ? -7.029 5.733 13.922 1.00 84.56 88 ALA A O 1
ATOM 695 N N . SER A 1 89 ? -7.629 4.360 12.245 1.00 85.62 89 SER A N 1
ATOM 696 C CA . SER A 1 89 ? -8.176 3.295 13.086 1.00 85.62 89 SER A CA 1
ATOM 697 C C . SER A 1 89 ? -7.835 1.888 12.581 1.00 85.62 89 SER A C 1
ATOM 699 O O . SER A 1 89 ? -7.609 1.661 11.393 1.00 85.62 89 SER A O 1
ATOM 701 N N . GLU A 1 90 ? -7.849 0.918 13.497 1.00 86.19 90 GLU A N 1
ATOM 702 C CA . GLU A 1 90 ? -7.579 -0.496 13.200 1.00 86.19 90 GLU A CA 1
ATOM 703 C C . GLU A 1 90 ? -8.644 -1.074 12.272 1.00 86.19 90 GLU A C 1
ATOM 705 O O . GLU A 1 90 ? -8.328 -1.771 11.317 1.00 86.19 90 GLU A O 1
ATOM 710 N N . ARG A 1 91 ? -9.898 -0.661 12.473 1.00 87.31 91 ARG A N 1
ATOM 711 C CA . ARG A 1 91 ? -11.021 -1.032 11.614 1.00 87.31 91 ARG A CA 1
ATOM 712 C C . ARG A 1 91 ? -10.808 -0.609 10.159 1.00 87.3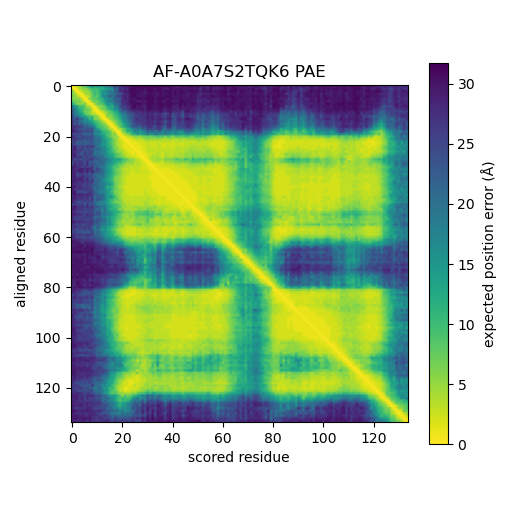1 91 ARG A C 1
ATOM 714 O O . ARG A 1 91 ? -11.201 -1.330 9.250 1.00 87.31 91 ARG A O 1
ATOM 721 N N . GLU A 1 92 ? -10.243 0.570 9.913 1.00 89.12 92 GLU A N 1
ATOM 722 C CA . GLU A 1 92 ? -9.964 1.024 8.544 1.00 89.12 92 GLU A CA 1
ATOM 723 C C . GLU A 1 92 ? -8.809 0.243 7.918 1.00 89.12 92 GLU A C 1
ATOM 725 O O . GLU A 1 92 ? -8.886 -0.112 6.743 1.00 89.12 92 GLU A O 1
ATOM 730 N N . LEU A 1 93 ? -7.783 -0.065 8.715 1.00 90.12 93 LEU A N 1
ATOM 731 C CA . LEU A 1 93 ? -6.658 -0.897 8.302 1.00 90.12 93 LEU A CA 1
ATOM 732 C C . LEU A 1 93 ? -7.113 -2.313 7.929 1.00 90.12 93 LEU A C 1
ATOM 734 O O . LEU A 1 93 ? -6.737 -2.809 6.870 1.00 90.12 93 LEU A O 1
ATOM 738 N N . GLU A 1 94 ? -7.950 -2.946 8.752 1.00 90.19 94 GLU A N 1
ATOM 739 C CA . GLU A 1 94 ?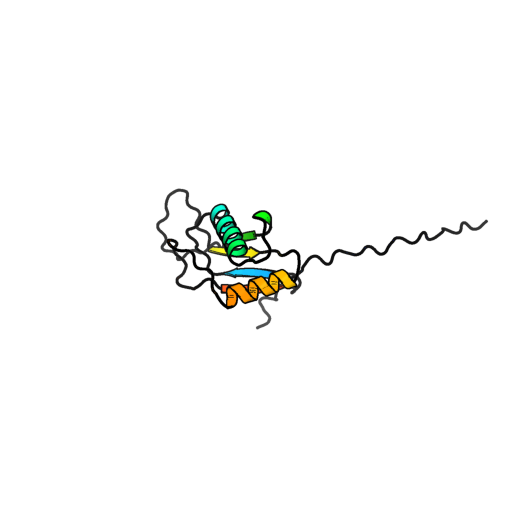 -8.508 -4.278 8.489 1.00 90.19 94 GLU A CA 1
ATOM 740 C C . GLU A 1 94 ? -9.363 -4.284 7.220 1.00 90.19 94 GLU A C 1
ATOM 742 O O . GLU A 1 94 ? -9.172 -5.134 6.356 1.00 90.19 94 GLU A O 1
ATOM 747 N N . ARG A 1 95 ? -10.235 -3.281 7.037 1.00 91.94 95 ARG A N 1
ATOM 748 C CA . ARG A 1 95 ? -11.039 -3.162 5.808 1.00 91.94 95 ARG A CA 1
ATOM 749 C C . ARG A 1 95 ? -10.178 -2.985 4.563 1.00 91.94 95 ARG A C 1
ATOM 751 O O . ARG A 1 95 ? -10.499 -3.542 3.514 1.00 91.94 95 ARG A O 1
ATOM 758 N N . ALA A 1 96 ? -9.100 -2.208 4.658 1.00 91.25 96 ALA A N 1
ATOM 759 C CA . ALA A 1 96 ? -8.159 -2.064 3.557 1.00 91.25 96 ALA A CA 1
ATOM 760 C C . ALA A 1 96 ? -7.439 -3.389 3.270 1.00 91.25 96 ALA A C 1
ATOM 762 O O . ALA A 1 96 ? -7.381 -3.809 2.116 1.00 91.25 96 ALA A O 1
ATOM 763 N N . PHE A 1 97 ? -6.964 -4.084 4.305 1.00 92.50 97 PHE A N 1
ATOM 764 C CA . PHE A 1 97 ? -6.339 -5.399 4.175 1.00 92.50 97 PHE A CA 1
ATOM 765 C C . PHE A 1 97 ? -7.270 -6.424 3.513 1.00 92.50 97 PHE A C 1
ATOM 767 O O . PHE A 1 97 ? -6.864 -7.078 2.554 1.00 92.50 97 PHE A O 1
ATOM 774 N N . GLU A 1 98 ? -8.521 -6.532 3.963 1.00 91.94 98 GLU A N 1
ATOM 775 C CA . GLU A 1 98 ? -9.527 -7.430 3.380 1.00 91.94 98 GLU A CA 1
ATOM 776 C C . GLU A 1 98 ? -9.808 -7.093 1.911 1.00 91.94 98 GLU A C 1
ATOM 778 O O . GLU A 1 98 ? -9.856 -7.987 1.061 1.00 91.94 98 GLU A O 1
ATOM 783 N N . SER A 1 99 ? -9.949 -5.800 1.592 1.00 93.00 99 SER A N 1
ATOM 784 C CA . SER A 1 99 ? -10.202 -5.339 0.224 1.00 93.00 99 SER A CA 1
ATOM 785 C C . SER A 1 99 ? -9.057 -5.703 -0.720 1.00 93.00 99 SER A C 1
ATOM 787 O O . SER A 1 99 ? -9.299 -6.249 -1.797 1.00 93.00 99 SER A O 1
ATOM 789 N N . TYR A 1 100 ? -7.813 -5.443 -0.313 1.00 90.88 100 TYR A N 1
ATOM 790 C CA . TYR A 1 100 ? -6.636 -5.735 -1.130 1.00 90.88 100 TYR A CA 1
ATOM 791 C C . TYR A 1 100 ? -6.295 -7.224 -1.195 1.00 90.88 100 TYR A C 1
ATOM 793 O O . TYR A 1 100 ? -5.792 -7.677 -2.218 1.00 90.88 100 TYR A O 1
ATOM 801 N N . SER A 1 101 ? -6.609 -7.993 -0.150 1.00 89.06 101 SER A N 1
ATOM 802 C CA . SER A 1 101 ? -6.451 -9.454 -0.165 1.00 89.06 101 SER A CA 1
ATOM 803 C C . SER A 1 101 ? -7.462 -10.129 -1.094 1.00 89.06 101 SER A C 1
ATOM 805 O O . SER A 1 101 ? -7.158 -11.155 -1.693 1.00 89.06 101 SER A O 1
ATOM 807 N N . SER A 1 102 ? -8.662 -9.554 -1.227 1.00 90.00 102 SER A N 1
ATOM 808 C CA . SER A 1 102 ? -9.722 -10.087 -2.094 1.00 90.00 102 SER A CA 1
ATOM 809 C C . SER A 1 102 ? -9.557 -9.657 -3.551 1.00 90.00 102 SER A C 1
ATOM 811 O O . SER A 1 102 ? -9.814 -10.431 -4.469 1.00 90.00 102 SER A O 1
ATOM 813 N N . ILE A 1 103 ? -9.161 -8.401 -3.768 1.00 87.75 103 ILE A N 1
ATOM 814 C CA . ILE A 1 103 ? -8.967 -7.813 -5.093 1.00 87.75 103 ILE A CA 1
ATOM 815 C C . ILE A 1 103 ? -7.601 -7.124 -5.085 1.00 87.75 103 ILE A C 1
ATOM 817 O O . ILE A 1 103 ? -7.516 -5.962 -4.659 1.00 87.75 103 ILE A O 1
ATOM 821 N N . PRO A 1 104 ? -6.542 -7.807 -5.559 1.00 85.69 104 PRO A N 1
ATOM 822 C CA . PRO A 1 104 ? -5.203 -7.240 -5.618 1.00 85.69 104 PRO A CA 1
ATOM 823 C C . PRO A 1 104 ? -5.175 -5.920 -6.385 1.00 85.69 104 PRO A C 1
ATOM 825 O O . PRO A 1 104 ? -5.977 -5.680 -7.295 1.00 85.69 104 PRO A O 1
ATOM 828 N N . LEU A 1 105 ? -4.250 -5.042 -6.007 1.00 87.00 105 LEU A N 1
ATOM 829 C CA . LEU A 1 105 ? -4.015 -3.807 -6.743 1.00 87.00 105 LEU A CA 1
ATOM 830 C C . LEU A 1 105 ? -3.529 -4.146 -8.158 1.00 87.00 105 LEU A C 1
ATOM 832 O O . LEU A 1 105 ? -2.632 -4.969 -8.332 1.00 87.00 105 LEU A O 1
ATOM 836 N N . ARG A 1 106 ? -4.102 -3.493 -9.171 1.00 83.12 106 ARG A N 1
ATOM 837 C CA . ARG A 1 106 ? -3.655 -3.605 -10.562 1.00 83.12 106 ARG A CA 1
ATOM 838 C C . ARG A 1 106 ? -3.275 -2.228 -11.070 1.00 83.12 106 ARG A C 1
ATOM 840 O O . ARG A 1 106 ? -4.104 -1.325 -11.079 1.00 83.12 106 ARG A O 1
ATOM 847 N N . ILE A 1 107 ? -2.022 -2.083 -11.484 1.00 79.44 107 ILE A N 1
ATOM 848 C CA . ILE A 1 107 ? -1.502 -0.857 -12.082 1.00 79.44 107 ILE A CA 1
ATOM 849 C C . ILE A 1 107 ? -1.045 -1.217 -13.495 1.00 79.44 107 ILE A C 1
ATOM 851 O O . ILE A 1 107 ? -0.045 -1.907 -13.674 1.00 79.44 107 ILE A O 1
ATOM 855 N N . GLU A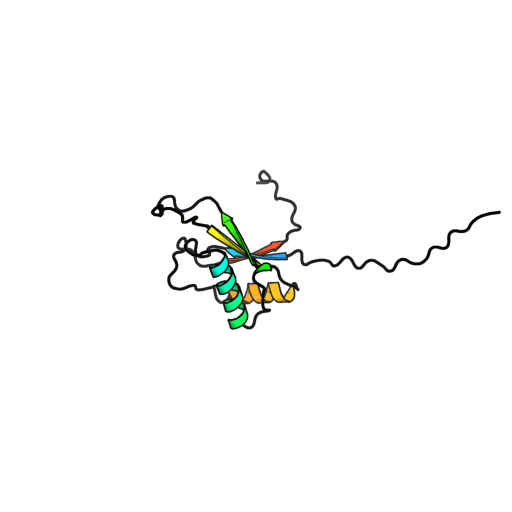 1 108 ? -1.816 -0.800 -14.497 1.00 76.88 108 GLU A N 1
ATOM 856 C CA . GLU A 1 108 ? -1.520 -1.085 -15.902 1.00 76.88 108 GLU A CA 1
ATOM 857 C C . GLU A 1 108 ? -0.363 -0.227 -16.423 1.00 76.88 108 GLU A C 1
ATOM 859 O O . GLU A 1 108 ? -0.222 0.936 -16.049 1.00 76.88 108 GLU A O 1
ATOM 864 N N . GLY A 1 109 ? 0.444 -0.792 -17.325 1.00 69.81 109 GLY A N 1
ATOM 865 C CA . GLY A 1 109 ? 1.515 -0.060 -18.008 1.00 69.81 109 GLY A CA 1
ATOM 866 C C . GLY A 1 109 ? 2.815 0.088 -17.216 1.00 69.81 109 GLY A C 1
ATOM 867 O O . GLY A 1 109 ? 3.703 0.806 -17.668 1.00 69.81 109 GLY A O 1
ATOM 868 N N . TYR A 1 110 ? 2.952 -0.597 -16.076 1.00 70.19 110 TYR A N 1
ATOM 869 C CA . TYR A 1 110 ? 4.174 -0.573 -15.276 1.00 70.19 110 TYR A CA 1
ATOM 870 C C . TYR A 1 110 ? 4.702 -1.977 -15.017 1.00 70.19 110 TYR A C 1
ATOM 872 O O . TYR A 1 110 ? 3.949 -2.897 -14.696 1.00 70.19 110 TYR A O 1
ATOM 880 N N . GLU A 1 111 ? 6.017 -2.129 -15.139 1.00 68.25 111 GLU A N 1
ATOM 881 C CA . GLU A 1 111 ? 6.684 -3.379 -14.796 1.00 68.25 111 GLU A CA 1
ATOM 882 C C . GLU A 1 111 ? 6.675 -3.574 -13.280 1.00 68.25 111 GLU A C 1
ATOM 884 O O . GLU A 1 111 ? 6.903 -2.630 -12.519 1.00 68.25 111 GLU A O 1
ATOM 889 N N . ASN A 1 112 ? 6.456 -4.813 -12.855 1.00 69.56 112 ASN A N 1
ATOM 890 C CA . ASN A 1 112 ? 6.736 -5.314 -11.516 1.00 69.56 112 ASN A CA 1
ATOM 891 C C . ASN A 1 112 ? 7.746 -6.468 -11.632 1.00 69.56 112 ASN A C 1
ATOM 893 O O . ASN A 1 112 ? 8.207 -6.807 -12.720 1.00 69.56 112 ASN A O 1
ATOM 897 N N . ASP A 1 113 ? 8.113 -7.077 -10.517 1.00 64.81 113 ASP A N 1
ATOM 898 C CA . ASP A 1 113 ? 9.046 -8.208 -10.460 1.00 64.81 113 ASP A CA 1
ATOM 899 C C . ASP A 1 113 ? 8.430 -9.552 -10.913 1.00 64.81 113 ASP A C 1
ATOM 901 O O . ASP A 1 113 ? 8.953 -10.621 -10.596 1.00 64.81 113 ASP A O 1
ATOM 905 N N . GLY A 1 114 ? 7.306 -9.511 -11.635 1.00 68.44 114 GLY A N 1
ATOM 906 C CA . GLY A 1 114 ? 6.519 -10.678 -12.023 1.00 68.44 114 GLY A CA 1
ATOM 907 C C . GLY A 1 114 ? 5.626 -11.221 -10.905 1.00 68.44 114 GLY A C 1
ATOM 908 O O . GLY A 1 114 ? 4.924 -12.207 -11.130 1.00 68.44 114 GLY A O 1
ATOM 909 N N . ARG A 1 115 ? 5.626 -10.605 -9.713 1.00 70.88 115 ARG A N 1
ATOM 910 C CA . ARG A 1 115 ? 4.737 -10.966 -8.603 1.00 70.88 115 ARG A CA 1
ATOM 911 C C . ARG A 1 115 ? 3.577 -9.983 -8.516 1.00 70.88 115 ARG A C 1
ATOM 913 O O . ARG A 1 115 ? 3.732 -8.781 -8.716 1.00 70.88 115 ARG A O 1
ATOM 920 N N . GLU A 1 116 ? 2.395 -10.500 -8.199 1.00 77.44 116 GLU A N 1
ATOM 921 C CA . GLU A 1 116 ? 1.232 -9.648 -7.958 1.00 77.44 116 GLU A CA 1
ATOM 922 C C . GLU A 1 116 ? 1.426 -8.814 -6.678 1.00 77.44 116 GLU A C 1
ATOM 924 O O . GLU A 1 116 ? 2.059 -9.288 -5.720 1.00 77.44 116 GLU A O 1
ATOM 929 N N . PRO A 1 117 ? 0.886 -7.581 -6.630 1.00 83.38 117 PRO A N 1
ATOM 930 C CA . PRO A 1 117 ? 0.868 -6.789 -5.411 1.00 83.38 117 PRO A CA 1
ATOM 931 C C . PRO A 1 117 ? 0.199 -7.546 -4.266 1.00 83.38 117 PRO A C 1
ATOM 933 O O . PRO A 1 117 ? -0.926 -8.028 -4.397 1.00 83.38 117 PRO A O 1
ATOM 936 N N . ALA A 1 118 ? 0.891 -7.632 -3.135 1.00 84.50 118 ALA A N 1
ATOM 937 C CA . ALA A 1 118 ? 0.434 -8.357 -1.953 1.00 84.50 118 ALA A CA 1
ATOM 938 C C . ALA A 1 118 ? 0.372 -7.420 -0.748 1.00 84.50 118 ALA A C 1
ATOM 940 O O . ALA A 1 118 ? 1.137 -6.463 -0.666 1.00 84.50 118 ALA A O 1
ATOM 941 N N . VAL A 1 119 ? -0.518 -7.695 0.204 1.00 89.06 119 VAL A N 1
ATOM 942 C CA . VAL A 1 119 ? -0.667 -6.885 1.421 1.00 89.06 119 VAL A CA 1
ATOM 943 C C . VAL A 1 119 ? -0.436 -7.711 2.676 1.00 89.06 119 VAL A C 1
ATOM 945 O O . VAL A 1 119 ? -0.819 -8.875 2.752 1.00 89.06 119 VAL A O 1
ATOM 948 N N . HIS A 1 120 ? 0.175 -7.089 3.682 1.00 87.88 120 HIS A N 1
ATOM 949 C CA . HIS A 1 120 ? 0.401 -7.668 5.002 1.00 87.88 120 HIS A CA 1
ATOM 950 C C . HIS A 1 120 ? 0.220 -6.599 6.078 1.00 87.88 120 HIS A C 1
ATOM 952 O O . HIS A 1 120 ? 0.516 -5.429 5.853 1.00 87.88 120 HIS A O 1
ATOM 958 N N . ILE A 1 121 ? -0.227 -6.995 7.266 1.00 86.38 121 ILE A N 1
ATOM 959 C CA . ILE A 1 121 ? -0.279 -6.102 8.425 1.00 86.38 121 ILE A CA 1
ATOM 960 C C . ILE A 1 121 ? 0.987 -6.321 9.247 1.00 86.38 121 ILE A C 1
ATOM 962 O O . ILE A 1 121 ? 1.292 -7.449 9.626 1.00 86.38 121 ILE A O 1
ATOM 966 N N . VAL A 1 122 ? 1.708 -5.241 9.536 1.00 82.94 122 VAL A N 1
ATOM 967 C CA . VAL A 1 122 ? 2.884 -5.260 10.410 1.00 82.94 122 VAL A CA 1
ATOM 968 C C . VAL A 1 122 ? 2.551 -4.520 11.697 1.00 82.94 122 VAL A C 1
ATOM 970 O O . VAL A 1 122 ? 2.073 -3.385 11.667 1.00 82.94 122 VAL A O 1
ATOM 973 N N . ASP A 1 123 ? 2.805 -5.162 12.835 1.00 77.19 123 ASP A N 1
ATOM 974 C CA . ASP A 1 123 ? 2.726 -4.522 14.144 1.00 77.19 123 ASP A CA 1
ATOM 975 C C . ASP A 1 123 ? 4.077 -3.876 14.473 1.00 77.19 123 ASP A C 1
ATOM 977 O O . ASP A 1 123 ? 5.087 -4.557 14.642 1.00 77.19 123 ASP A O 1
ATOM 981 N N . SER A 1 124 ? 4.096 -2.548 14.578 1.00 60.91 124 SER A N 1
ATOM 982 C CA . SER A 1 124 ? 5.289 -1.748 14.895 1.00 60.91 124 SER A CA 1
ATOM 983 C C . SER A 1 124 ? 5.798 -1.956 16.328 1.00 60.91 124 SER A C 1
ATOM 985 O O . SER A 1 124 ? 6.770 -1.314 16.723 1.00 60.91 124 SER A O 1
ATOM 987 N N . THR A 1 125 ? 5.133 -2.797 17.131 1.00 56.03 125 THR A N 1
ATOM 988 C CA . THR A 1 125 ? 5.564 -3.147 18.492 1.00 56.03 125 THR A CA 1
ATOM 989 C C . THR A 1 125 ? 6.126 -4.550 18.652 1.00 56.03 125 THR A C 1
ATOM 991 O O . THR A 1 125 ? 6.554 -4.895 19.754 1.00 56.03 125 THR A O 1
ATOM 994 N N . ALA A 1 126 ? 6.210 -5.333 17.574 1.00 51.84 126 ALA A N 1
ATOM 995 C CA . ALA A 1 126 ? 7.085 -6.494 17.577 1.00 51.84 126 ALA A CA 1
ATOM 996 C C . ALA A 1 126 ? 8.530 -5.989 17.731 1.00 51.84 126 ALA A C 1
ATOM 998 O O . ALA A 1 126 ? 9.024 -5.246 16.881 1.00 51.84 126 ALA A O 1
ATOM 999 N N . ALA A 1 127 ? 9.183 -6.332 18.848 1.00 46.12 127 ALA A N 1
ATOM 1000 C CA . ALA A 1 127 ? 10.617 -6.109 19.016 1.00 46.12 127 ALA A CA 1
ATOM 1001 C C . ALA A 1 127 ? 11.349 -6.621 17.760 1.00 46.12 127 ALA A C 1
ATOM 1003 O O . ALA A 1 127 ? 10.878 -7.609 17.184 1.00 46.12 127 ALA A O 1
ATOM 1004 N N . PRO A 1 128 ? 12.440 -5.963 17.307 1.00 47.34 128 PRO A N 1
ATOM 1005 C CA . PRO A 1 128 ? 13.207 -6.442 16.161 1.00 47.34 128 PRO A CA 1
ATOM 1006 C C . PRO A 1 128 ? 13.440 -7.938 16.344 1.00 47.34 128 PRO A C 1
ATOM 1008 O O . PRO A 1 128 ? 13.983 -8.343 17.371 1.00 47.34 128 PRO A O 1
ATOM 1011 N N . GLN A 1 129 ? 12.926 -8.743 15.410 1.00 50.16 129 GLN A N 1
ATOM 1012 C CA . GLN A 1 129 ? 13.117 -10.184 15.472 1.00 50.16 129 GLN A CA 1
ATOM 1013 C C . GLN A 1 129 ? 14.622 -10.411 15.459 1.00 50.16 129 GLN A C 1
ATOM 1015 O O . GLN A 1 129 ? 15.298 -9.936 14.542 1.00 50.16 129 GLN A O 1
ATOM 1020 N N . ASP A 1 130 ? 15.137 -11.034 16.520 1.00 41.16 130 ASP A N 1
ATOM 1021 C CA . ASP A 1 130 ? 16.548 -11.369 16.606 1.00 41.16 130 ASP A CA 1
ATOM 1022 C C . ASP A 1 130 ? 16.865 -12.228 15.375 1.00 41.16 130 ASP A C 1
ATOM 1024 O O . ASP A 1 130 ? 16.253 -13.285 15.201 1.00 41.16 130 ASP A O 1
ATOM 1028 N N . PRO A 1 131 ? 17.750 -11.777 14.470 1.00 50.69 131 PRO A N 1
ATOM 1029 C CA . PRO A 1 131 ? 18.037 -12.500 13.238 1.00 50.69 131 PRO A CA 1
ATOM 1030 C C . PRO A 1 131 ? 18.678 -13.879 13.480 1.00 50.69 131 PRO A C 1
ATOM 1032 O O . PRO A 1 131 ? 18.939 -14.588 12.510 1.00 50.69 131 PRO A O 1
ATOM 1035 N N . ASN A 1 132 ? 18.942 -14.257 14.737 1.00 43.66 132 ASN A N 1
ATOM 1036 C CA . ASN A 1 132 ? 19.535 -15.534 15.126 1.00 43.66 132 ASN A CA 1
ATOM 1037 C C . ASN A 1 132 ? 18.573 -16.510 15.821 1.00 43.66 132 ASN A C 1
ATOM 1039 O O . ASN A 1 132 ? 19.032 -17.564 16.253 1.00 43.66 132 ASN A O 1
ATOM 1043 N N . ASP A 1 133 ? 17.280 -16.199 15.945 1.00 37.09 133 ASP A N 1
ATOM 1044 C CA . ASP A 1 133 ? 16.300 -17.139 16.510 1.00 37.09 133 ASP A CA 1
ATOM 1045 C C . ASP A 1 133 ? 15.687 -17.982 15.372 1.00 37.09 133 ASP A C 1
ATOM 1047 O O . ASP A 1 133 ? 14.631 -17.657 14.823 1.00 37.09 133 ASP A O 1
ATOM 1051 N N . ASN A 1 134 ? 16.432 -19.003 14.932 1.00 40.41 134 ASN A N 1
ATOM 1052 C CA . ASN A 1 134 ? 16.074 -19.948 13.865 1.00 40.41 134 ASN A CA 1
ATOM 1053 C C . ASN A 1 134 ? 16.371 -21.381 14.324 1.00 40.41 134 ASN A C 1
ATOM 1055 O O . ASN A 1 134 ? 17.510 -21.610 14.796 1.00 40.41 134 ASN A O 1
#

Foldseek 3Di:
DDDDDDPDDDDPPPPPPFQQKKKKKFQPFQQDDLLVVLVLVQVVCVVVVADRADSVQKDWQFDPDPPPDDDPDPPDDGGRTIIIGGDRDPVSVVVVQVSCQVPPDDDPPGDTPPDTIHMDMDRNPPDPDPPPPD

Radius of gyration: 20.95 Å; Cα contacts (8 Å, |Δi|>4): 173; chains: 1; bounding box: 36×44×79 Å

Solvent-accessible surface area (backbone atoms only — not comparable to full-atom values): 8448 Å² total; per-residue (Å²): 139,82,87,79,82,77,82,73,81,72,75,82,79,75,71,77,80,65,72,54,57,32,42,36,35,36,50,37,45,31,78,54,56,66,74,58,50,34,49,53,53,35,51,51,34,45,75,71,71,41,77,74,54,53,61,88,36,42,48,69,44,62,49,91,73,67,77,93,78,65,83,85,54,92,88,68,84,71,30,44,27,33,35,39,36,56,50,95,43,70,71,54,45,51,51,49,50,53,49,40,70,74,51,55,71,80,71,86,97,55,58,49,90,85,48,74,38,44,74,46,80,45,59,74,73,62,68,81,74,62,94,77,80,122

Organism: NCBI:txid641309

Mean predicted aligned error: 13.12 Å